Protein AF-A0A2M7PXQ2-F1 (afdb_monomer_lite)

Sequence (93 aa):
MYEVPAGNDQFELEVTPPFGNEQITVYASTSPTGDLNLKNAGSVYLVTTAPKDIEIRTRGIAIKKKSTSQASASSPKRLTEFAESKIELQTEP

Structure (mmCIF, N/CA/C/O backbone):
data_AF-A0A2M7PXQ2-F1
#
_entry.id   AF-A0A2M7PXQ2-F1
#
loop_
_atom_site.group_PDB
_atom_site.id
_atom_site.type_symbol
_atom_site.label_atom_id
_atom_site.label_alt_id
_atom_site.label_comp_id
_atom_site.label_asym_id
_atom_site.label_entity_id
_atom_site.label_seq_id
_atom_site.pdbx_PDB_ins_code
_atom_site.Cartn_x
_atom_site.Cartn_y
_atom_site.Cartn_z
_atom_site.occupancy
_atom_site.B_iso_or_equiv
_atom_site.auth_seq_id
_atom_site.auth_comp_id
_atom_site.auth_asym_id
_atom_site.auth_atom_id
_atom_site.pdbx_PDB_model_num
ATOM 1 N N . MET A 1 1 ? 20.643 -6.606 -0.563 1.00 37.94 1 MET A N 1
ATOM 2 C CA . MET A 1 1 ? 19.818 -7.672 -1.169 1.00 37.94 1 MET A CA 1
ATOM 3 C C . MET A 1 1 ? 18.372 -7.237 -1.017 1.00 37.94 1 MET A C 1
ATOM 5 O O . MET A 1 1 ? 18.025 -6.836 0.083 1.00 37.94 1 MET A O 1
ATOM 9 N N . TYR A 1 2 ? 17.589 -7.221 -2.096 1.00 45.66 2 TYR A N 1
ATOM 10 C CA . TYR A 1 2 ? 16.132 -7.073 -2.018 1.00 45.66 2 TYR A CA 1
ATOM 11 C C . TYR A 1 2 ? 15.570 -8.480 -2.165 1.00 45.66 2 TYR A C 1
ATOM 13 O O . TYR A 1 2 ? 15.732 -9.086 -3.224 1.00 45.66 2 TYR A O 1
ATOM 21 N N . GLU A 1 3 ? 15.040 -9.029 -1.083 1.00 48.69 3 GLU A N 1
ATOM 22 C CA . GLU A 1 3 ? 14.422 -10.349 -1.085 1.00 48.69 3 GLU A CA 1
ATOM 23 C C . GLU A 1 3 ? 12.944 -10.169 -1.436 1.00 48.69 3 GLU A C 1
ATOM 25 O O . GLU A 1 3 ? 12.281 -9.270 -0.917 1.00 48.69 3 GLU A O 1
ATOM 30 N N . VAL A 1 4 ? 12.459 -10.950 -2.399 1.00 52.22 4 VAL A N 1
ATOM 31 C CA . VAL A 1 4 ? 11.030 -10.995 -2.713 1.00 52.22 4 VAL A CA 1
ATOM 32 C C . VAL A 1 4 ? 10.391 -11.876 -1.645 1.00 52.22 4 VAL A C 1
ATOM 34 O O . VAL A 1 4 ? 10.910 -12.977 -1.445 1.00 52.22 4 VAL A O 1
ATOM 37 N N . PRO A 1 5 ? 9.306 -11.430 -0.989 1.00 55.50 5 PRO A N 1
ATOM 38 C CA . PRO A 1 5 ? 8.574 -12.254 -0.042 1.00 55.50 5 PRO A CA 1
ATOM 39 C C . PRO A 1 5 ? 8.335 -13.657 -0.600 1.00 55.50 5 PRO A C 1
ATOM 41 O O . PRO A 1 5 ? 7.814 -13.801 -1.713 1.00 55.50 5 PRO A O 1
ATOM 44 N N . ALA A 1 6 ? 8.773 -14.690 0.120 1.00 54.56 6 ALA A N 1
ATOM 45 C CA . ALA A 1 6 ? 8.517 -16.062 -0.293 1.00 54.56 6 ALA A CA 1
ATOM 46 C C . ALA A 1 6 ? 7.014 -16.338 -0.131 1.00 54.56 6 ALA A C 1
ATOM 48 O O . ALA A 1 6 ? 6.348 -15.709 0.682 1.00 54.56 6 ALA A O 1
ATOM 49 N N . GLY A 1 7 ? 6.444 -17.279 -0.889 1.00 54.31 7 GLY A N 1
ATOM 50 C CA . GLY A 1 7 ? 4.989 -17.529 -0.898 1.00 54.31 7 GLY A CA 1
ATOM 51 C C . GLY A 1 7 ? 4.353 -17.896 0.456 1.00 54.31 7 GLY A C 1
ATOM 52 O O . GLY A 1 7 ? 3.134 -18.005 0.532 1.00 54.31 7 GLY A O 1
ATOM 53 N N . ASN A 1 8 ? 5.161 -18.065 1.508 1.00 66.00 8 ASN A N 1
ATOM 54 C CA . ASN A 1 8 ? 4.734 -18.336 2.877 1.00 66.00 8 ASN A CA 1
ATOM 55 C C . ASN A 1 8 ? 4.937 -17.141 3.826 1.00 66.00 8 ASN A C 1
ATOM 57 O O . ASN A 1 8 ? 4.787 -17.318 5.035 1.00 66.00 8 ASN A O 1
ATOM 61 N N . ASP A 1 9 ? 5.298 -15.959 3.326 1.00 65.38 9 ASP A N 1
ATOM 62 C CA . ASP A 1 9 ? 5.428 -14.767 4.157 1.00 65.38 9 ASP A CA 1
ATOM 63 C C . ASP A 1 9 ? 4.054 -14.400 4.727 1.00 65.38 9 ASP A C 1
ATOM 65 O O . ASP A 1 9 ? 3.107 -14.088 4.002 1.00 65.38 9 ASP A O 1
ATOM 69 N N . GLN A 1 10 ? 3.947 -1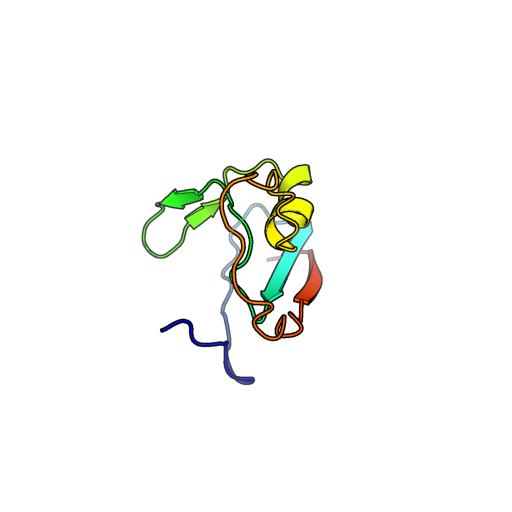4.485 6.050 1.00 65.69 10 GLN A N 1
ATOM 70 C CA . GLN A 1 10 ? 2.749 -14.152 6.806 1.00 65.69 10 GLN A CA 1
ATOM 71 C C . GLN A 1 10 ? 3.005 -12.848 7.553 1.00 65.69 10 GLN A C 1
ATOM 73 O O . GLN A 1 10 ? 4.013 -12.705 8.243 1.00 65.69 10 GLN A O 1
ATOM 78 N N . PHE A 1 11 ? 2.082 -11.903 7.410 1.00 71.31 11 PHE A N 1
ATOM 79 C CA . PHE A 1 11 ? 2.090 -10.648 8.148 1.00 71.31 11 PHE A CA 1
ATOM 80 C C . PHE A 1 11 ? 0.885 -10.641 9.083 1.00 71.31 11 PHE A C 1
ATOM 82 O O . PHE A 1 11 ? -0.228 -10.945 8.656 1.00 71.31 11 PHE A O 1
ATOM 89 N N . GLU A 1 12 ? 1.111 -10.298 10.347 1.00 67.31 12 GLU A N 1
ATOM 90 C CA . GLU A 1 12 ? 0.050 -10.080 11.326 1.00 67.31 12 GLU A CA 1
ATOM 91 C C . GLU A 1 12 ? -0.226 -8.576 11.417 1.00 67.31 12 GLU A C 1
ATOM 93 O O . GLU A 1 12 ? 0.700 -7.775 11.571 1.00 67.31 12 GLU A O 1
ATOM 98 N N . LEU A 1 13 ? -1.493 -8.189 11.265 1.00 72.69 13 LEU A N 1
ATOM 99 C CA . LEU A 1 13 ? -1.945 -6.810 11.409 1.00 72.69 13 LEU A CA 1
ATOM 100 C C . LEU A 1 13 ? -2.815 -6.718 12.660 1.00 72.69 13 LEU A C 1
ATOM 102 O O . LEU A 1 13 ? -3.936 -7.219 12.676 1.00 72.69 13 LEU A O 1
ATOM 106 N N . GLU A 1 14 ? -2.299 -6.059 13.691 1.00 78.56 14 GLU A N 1
ATOM 107 C CA . GLU A 1 14 ? -3.080 -5.714 14.874 1.00 78.56 14 GLU A CA 1
ATOM 108 C C . GLU A 1 14 ? -3.794 -4.378 14.633 1.00 78.56 14 GLU A C 1
ATOM 110 O O . GLU A 1 14 ? -3.151 -3.346 14.421 1.00 78.56 14 GLU A O 1
ATOM 115 N N . VAL A 1 15 ? -5.128 -4.399 14.652 1.00 75.81 15 VAL A N 1
ATOM 116 C CA . VAL A 1 15 ? -5.963 -3.200 14.522 1.00 75.81 15 VAL A CA 1
ATOM 117 C C . VAL A 1 15 ? -6.501 -2.820 15.896 1.00 75.81 15 VAL A C 1
ATOM 119 O O . VAL A 1 15 ? -7.040 -3.653 16.619 1.00 75.81 15 VAL A O 1
ATOM 122 N N . THR A 1 16 ? -6.384 -1.541 16.249 1.00 79.12 16 THR A N 1
ATOM 123 C CA . THR A 1 16 ? -6.970 -0.975 17.471 1.00 79.12 16 THR A CA 1
ATOM 124 C C . THR A 1 16 ? -8.000 0.095 17.103 1.00 79.12 16 THR A C 1
ATOM 126 O O . THR A 1 16 ? -7.898 0.677 16.022 1.00 79.12 16 THR A O 1
ATOM 129 N N . PRO A 1 17 ? -9.002 0.377 17.961 1.00 79.81 17 PRO A N 1
ATOM 130 C CA . PRO A 1 17 ? -9.994 1.410 17.681 1.00 79.81 17 PRO A CA 1
ATOM 131 C C . PRO A 1 17 ? -9.363 2.773 17.328 1.00 79.81 17 PRO A C 1
ATOM 133 O O . PRO A 1 17 ? -8.368 3.162 17.947 1.00 79.81 17 PRO A O 1
ATOM 136 N N . PRO A 1 18 ? -9.977 3.555 16.419 1.00 82.00 18 PRO A N 1
ATOM 137 C CA . PRO A 1 18 ? -11.315 3.366 15.853 1.00 82.00 18 PRO A CA 1
ATOM 138 C C . PRO A 1 18 ? -11.363 2.369 14.687 1.00 82.00 18 PRO A C 1
ATOM 140 O O . PRO A 1 18 ? -10.551 2.430 13.772 1.00 82.00 18 PRO A O 1
ATOM 143 N N . PHE A 1 19 ? -12.376 1.505 14.705 1.00 84.94 19 PHE A N 1
ATOM 144 C CA . PHE A 1 19 ? -12.670 0.576 13.618 1.00 84.94 19 PHE A CA 1
ATOM 145 C C . PHE A 1 19 ? -13.351 1.276 12.434 1.00 84.94 19 PHE A C 1
ATOM 147 O O . PHE A 1 19 ? -14.022 2.301 12.608 1.00 84.94 19 PHE A O 1
ATOM 154 N N . GLY A 1 20 ? -13.217 0.719 11.234 1.00 87.12 20 GLY A N 1
ATOM 155 C CA . GLY A 1 20 ? -13.812 1.276 10.029 1.00 87.12 20 GLY A CA 1
ATOM 156 C C . GLY A 1 20 ? -13.414 0.541 8.755 1.00 87.12 20 GLY A C 1
ATOM 157 O O . GLY A 1 20 ? -12.941 -0.590 8.780 1.00 87.12 20 GLY A O 1
ATOM 158 N N . ASN A 1 21 ? -13.629 1.212 7.625 1.00 87.19 21 ASN A N 1
ATOM 159 C CA . ASN A 1 21 ? -13.219 0.700 6.325 1.00 87.19 21 ASN A CA 1
ATOM 160 C C . ASN A 1 21 ? -11.774 1.104 6.051 1.00 87.19 21 ASN A C 1
ATOM 162 O O . ASN A 1 21 ? -11.450 2.293 5.978 1.00 87.19 21 ASN A O 1
ATOM 166 N N . GLU A 1 22 ? -10.929 0.108 5.858 1.00 83.69 22 GLU A N 1
ATOM 167 C CA . GLU A 1 22 ? -9.528 0.253 5.510 1.00 83.69 22 GLU A CA 1
ATOM 168 C C . GLU A 1 22 ? -9.263 -0.363 4.138 1.00 83.69 22 GLU A C 1
ATOM 170 O O . GLU A 1 22 ? -9.939 -1.290 3.698 1.00 83.69 22 GLU A O 1
ATOM 175 N N . GLN A 1 23 ? -8.256 0.156 3.444 1.00 85.19 23 GLN A N 1
ATOM 176 C CA . GLN A 1 23 ? -7.805 -0.402 2.177 1.00 85.19 23 GLN A CA 1
ATOM 177 C C . GLN A 1 23 ? -6.317 -0.702 2.280 1.00 85.19 23 GLN A C 1
ATOM 179 O O . GLN A 1 23 ? -5.502 0.209 2.446 1.00 85.19 23 GLN A O 1
ATOM 184 N N . ILE A 1 24 ? -5.954 -1.969 2.107 1.00 85.88 24 ILE A N 1
ATOM 185 C CA . ILE A 1 24 ? -4.559 -2.384 1.987 1.00 85.88 24 ILE A CA 1
ATOM 186 C C . ILE A 1 24 ? -4.249 -2.560 0.506 1.00 85.88 24 ILE A C 1
ATOM 188 O O . ILE A 1 24 ? -4.962 -3.238 -0.232 1.00 85.88 24 ILE A O 1
ATOM 192 N N . THR A 1 25 ? -3.182 -1.908 0.049 1.00 85.25 25 THR A N 1
ATOM 193 C CA . THR A 1 25 ? -2.693 -2.029 -1.327 1.00 85.25 25 THR A CA 1
ATOM 194 C C . THR A 1 25 ? -1.248 -2.499 -1.317 1.00 85.25 25 THR A C 1
ATOM 196 O O . THR A 1 25 ? -0.385 -1.843 -0.735 1.00 85.25 25 THR A O 1
ATOM 199 N N . VAL A 1 26 ? -0.983 -3.624 -1.977 1.00 84.56 26 VAL A N 1
ATOM 200 C CA . VAL A 1 26 ? 0.356 -4.203 -2.112 1.00 84.56 26 VAL A CA 1
ATOM 201 C C . VAL A 1 26 ? 0.866 -3.943 -3.522 1.00 84.56 26 VAL A C 1
ATOM 203 O O . VAL A 1 26 ? 0.217 -4.310 -4.502 1.00 84.56 26 VAL A O 1
ATOM 206 N N . TYR A 1 27 ? 2.045 -3.330 -3.612 1.00 82.31 27 TYR A N 1
ATOM 207 C CA . TYR A 1 27 ? 2.758 -3.088 -4.863 1.00 82.31 27 TYR A CA 1
ATOM 208 C C . TYR A 1 27 ? 4.005 -3.972 -4.918 1.00 82.31 27 TYR A C 1
ATOM 210 O O . TYR A 1 27 ? 4.880 -3.855 -4.059 1.00 82.31 27 TYR A O 1
ATOM 218 N N . ALA A 1 28 ? 4.107 -4.821 -5.938 1.00 81.06 28 ALA A N 1
ATOM 219 C CA . ALA A 1 28 ? 5.258 -5.689 -6.172 1.00 81.06 28 ALA A CA 1
ATOM 220 C C . ALA A 1 28 ? 5.852 -5.424 -7.560 1.00 81.06 28 ALA A C 1
ATOM 222 O O . ALA A 1 28 ? 5.124 -5.209 -8.529 1.00 81.06 28 ALA A O 1
ATOM 223 N N . SER A 1 29 ? 7.180 -5.425 -7.666 1.00 80.25 29 SER A N 1
ATOM 224 C CA . SER A 1 29 ? 7.882 -5.110 -8.910 1.00 80.25 29 SER A CA 1
ATOM 225 C C . SER A 1 29 ? 9.212 -5.854 -8.997 1.00 80.25 29 SER A C 1
ATOM 227 O O . SER A 1 29 ? 9.940 -5.943 -8.007 1.00 80.25 29 SER A O 1
ATOM 229 N N . THR A 1 30 ? 9.567 -6.350 -10.187 1.00 78.19 30 THR A N 1
ATOM 230 C CA . THR A 1 30 ? 10.881 -6.979 -10.446 1.00 78.19 30 THR A CA 1
ATOM 231 C C . THR A 1 30 ? 12.004 -5.958 -10.669 1.00 78.19 30 THR A C 1
ATOM 233 O O . THR A 1 30 ? 13.173 -6.323 -10.820 1.00 78.19 30 THR A O 1
ATOM 236 N N . SER A 1 31 ? 11.670 -4.666 -10.662 1.00 74.25 31 SER A N 1
ATOM 237 C CA . SER A 1 31 ? 12.615 -3.547 -10.596 1.00 74.25 31 SER A CA 1
ATOM 238 C C . SER A 1 31 ? 12.268 -2.602 -9.443 1.00 74.25 31 SER A C 1
ATOM 240 O O . SER A 1 31 ? 11.130 -2.624 -8.982 1.00 74.25 31 SER A O 1
ATOM 242 N N . PRO A 1 32 ? 13.185 -1.725 -9.002 1.00 74.19 32 PRO A N 1
ATOM 243 C CA . PRO A 1 32 ? 12.877 -0.748 -7.963 1.00 74.19 32 PRO A CA 1
ATOM 244 C C . PRO A 1 32 ? 11.594 0.040 -8.263 1.00 74.19 32 PRO A C 1
ATOM 246 O O . PRO A 1 32 ? 11.448 0.622 -9.341 1.00 74.19 32 PRO A O 1
ATOM 249 N N . THR A 1 33 ? 10.670 0.019 -7.305 1.00 74.19 33 THR A N 1
ATOM 250 C CA . THR A 1 33 ? 9.482 0.878 -7.239 1.00 74.19 33 THR A CA 1
ATOM 251 C C . THR A 1 33 ? 9.932 2.345 -7.241 1.00 74.19 33 THR A C 1
ATOM 253 O O . THR A 1 33 ? 11.012 2.654 -6.736 1.00 74.19 33 THR A O 1
ATOM 256 N N . GLY A 1 34 ? 9.160 3.252 -7.848 1.00 77.19 34 GLY A N 1
ATOM 257 C CA . GLY A 1 34 ? 9.548 4.667 -7.915 1.00 77.19 34 GLY A CA 1
ATOM 258 C C . GLY A 1 34 ? 9.540 5.376 -6.554 1.00 77.19 34 GLY A C 1
ATOM 259 O O . GLY A 1 34 ? 9.208 4.794 -5.522 1.00 77.19 34 GLY A O 1
ATOM 260 N N . ASP A 1 35 ? 9.914 6.657 -6.555 1.00 82.12 35 ASP A N 1
ATOM 261 C CA . ASP A 1 35 ? 10.205 7.395 -5.324 1.00 82.12 35 ASP A CA 1
ATOM 262 C C . ASP A 1 35 ? 8.934 7.838 -4.579 1.00 82.12 35 ASP A C 1
ATOM 264 O O . ASP A 1 35 ? 8.187 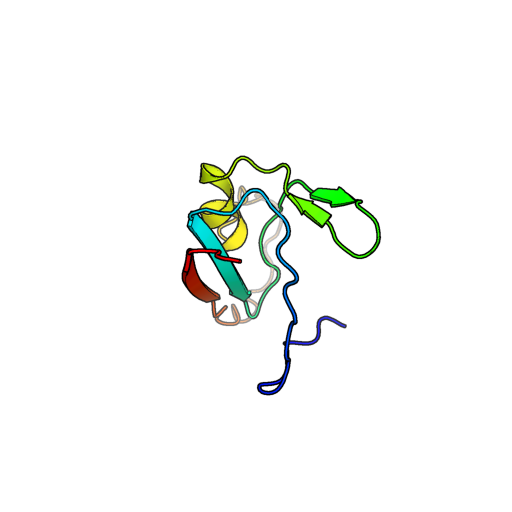8.731 -5.010 1.00 82.12 35 ASP A O 1
ATOM 268 N N . LEU A 1 36 ? 8.726 7.245 -3.404 1.00 86.50 36 LEU A N 1
ATOM 269 C CA . LEU A 1 36 ? 7.774 7.723 -2.409 1.00 86.50 36 LEU A CA 1
ATOM 270 C C . LEU A 1 36 ? 8.480 8.662 -1.429 1.00 86.50 36 LEU A C 1
ATOM 272 O O . LEU A 1 36 ? 9.593 8.409 -0.976 1.00 86.50 36 LEU A O 1
ATOM 276 N N . ASN A 1 37 ? 7.797 9.738 -1.055 1.00 89.00 37 ASN A N 1
ATOM 277 C CA . ASN A 1 37 ? 8.167 10.517 0.116 1.00 89.00 37 ASN A CA 1
ATOM 278 C C . ASN A 1 37 ? 7.837 9.692 1.363 1.00 89.00 37 ASN A C 1
ATOM 280 O O . ASN A 1 37 ? 6.677 9.320 1.581 1.00 89.00 37 ASN A O 1
ATOM 284 N N . LEU A 1 38 ? 8.868 9.407 2.155 1.00 90.44 38 LEU A N 1
ATOM 285 C CA . LEU A 1 38 ? 8.802 8.579 3.350 1.00 90.44 38 LEU A CA 1
ATOM 286 C C . LEU A 1 38 ? 9.351 9.356 4.547 1.00 90.44 38 LEU A C 1
ATOM 288 O O . LEU A 1 38 ? 10.360 10.055 4.442 1.00 90.44 38 LEU A O 1
ATOM 292 N N . LYS A 1 39 ? 8.717 9.194 5.705 1.00 91.94 39 LYS A N 1
ATOM 293 C CA . LYS A 1 39 ? 9.253 9.607 7.001 1.00 91.94 39 LYS A CA 1
ATOM 294 C C . LYS A 1 39 ? 9.610 8.351 7.787 1.00 91.94 39 LYS A C 1
ATOM 296 O O . LYS A 1 39 ? 8.787 7.449 7.913 1.00 91.94 39 LYS A O 1
ATOM 301 N N . ASN A 1 40 ? 10.834 8.287 8.303 1.00 91.31 40 ASN A N 1
ATOM 302 C CA . ASN A 1 40 ? 11.254 7.183 9.163 1.00 91.31 40 ASN A CA 1
ATOM 303 C C . ASN A 1 40 ? 10.381 7.159 10.434 1.00 91.31 40 ASN A C 1
ATOM 305 O O . ASN A 1 40 ? 10.230 8.192 11.093 1.00 91.31 40 ASN A O 1
ATOM 309 N N . ALA A 1 41 ? 9.798 5.998 10.737 1.00 89.19 41 ALA A N 1
ATOM 310 C CA . ALA A 1 41 ? 8.988 5.741 11.925 1.00 89.19 41 ALA A CA 1
ATOM 311 C C . ALA A 1 41 ? 9.485 4.486 12.677 1.00 89.19 41 ALA A C 1
ATOM 313 O O . ALA A 1 41 ? 8.699 3.752 13.269 1.00 89.19 41 ALA A O 1
ATOM 314 N N . GLY A 1 42 ? 10.799 4.230 12.652 1.00 88.50 42 GLY A N 1
ATOM 315 C CA . GLY A 1 42 ? 11.428 3.061 13.266 1.00 88.50 42 GLY A CA 1
ATOM 316 C C . GLY A 1 42 ? 11.521 1.882 12.298 1.00 88.50 42 GLY A C 1
ATOM 317 O O . GLY A 1 42 ? 12.206 1.973 11.280 1.00 88.50 42 GLY A O 1
ATOM 318 N N . SER A 1 43 ? 10.858 0.771 12.628 1.00 79.62 43 SER A N 1
ATOM 319 C CA . SER A 1 43 ? 10.828 -0.454 11.810 1.00 79.62 43 SER A CA 1
ATOM 320 C C . SER A 1 43 ? 10.001 -0.319 10.528 1.00 79.62 43 SER A C 1
ATOM 322 O O . SER A 1 43 ? 10.117 -1.154 9.634 1.00 79.62 43 SER A O 1
ATOM 324 N N . VAL A 1 44 ? 9.191 0.736 10.423 1.00 83.62 44 VAL A N 1
ATOM 325 C CA . VAL A 1 44 ? 8.348 1.045 9.264 1.00 83.62 44 VAL A CA 1
ATOM 326 C C . VAL A 1 44 ? 8.557 2.487 8.798 1.00 83.62 44 VAL A C 1
ATOM 328 O O . VAL A 1 44 ? 9.102 3.334 9.515 1.00 83.62 44 VAL A O 1
ATOM 331 N N . TYR A 1 45 ? 8.098 2.783 7.583 1.00 86.31 45 TYR A N 1
ATOM 332 C CA . TYR A 1 45 ? 8.061 4.137 7.039 1.00 86.31 45 TYR A CA 1
ATOM 333 C C . TYR A 1 45 ? 6.629 4.659 6.990 1.00 86.31 45 TYR A C 1
ATOM 335 O O . TYR A 1 45 ? 5.739 4.003 6.454 1.00 86.31 45 TYR A O 1
ATOM 343 N N . LEU A 1 46 ? 6.425 5.884 7.471 1.00 87.56 46 LEU A N 1
ATOM 344 C CA . LEU A 1 46 ? 5.200 6.624 7.200 1.00 87.56 46 LEU A CA 1
ATOM 345 C C . LEU A 1 46 ? 5.276 7.200 5.785 1.00 87.56 46 LEU A C 1
ATOM 347 O O . LEU A 1 46 ? 6.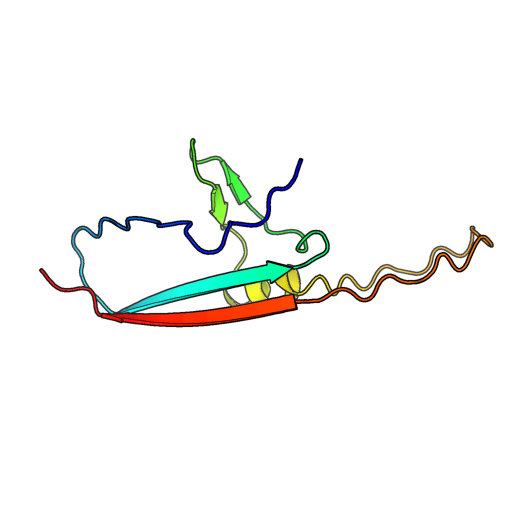176 7.985 5.472 1.00 87.56 46 LEU A O 1
ATOM 351 N N . VAL A 1 47 ? 4.313 6.847 4.939 1.00 89.62 47 VAL A N 1
ATOM 352 C CA . VAL A 1 47 ? 4.201 7.405 3.590 1.00 89.62 47 VAL A CA 1
ATOM 353 C C . VAL A 1 47 ? 3.605 8.810 3.683 1.00 89.62 47 VAL A C 1
ATOM 355 O O . VAL A 1 47 ? 2.463 8.985 4.092 1.00 89.62 47 VAL A O 1
ATOM 358 N N . THR A 1 48 ? 4.379 9.824 3.295 1.00 92.31 48 THR A N 1
ATOM 359 C CA . THR A 1 48 ? 3.937 11.234 3.251 1.00 92.31 48 THR A CA 1
ATOM 360 C C . THR A 1 48 ? 3.589 11.697 1.836 1.00 92.31 48 THR A C 1
ATOM 362 O O . THR A 1 48 ? 3.217 12.848 1.615 1.00 92.31 48 THR A O 1
ATOM 365 N N . THR A 1 49 ? 3.710 10.799 0.857 1.00 89.69 49 THR A N 1
ATOM 366 C CA . THR A 1 49 ? 3.229 11.010 -0.513 1.00 89.69 49 THR A CA 1
ATOM 367 C C . THR A 1 49 ? 1.711 11.147 -0.501 1.00 89.69 49 THR A C 1
ATOM 369 O O . THR A 1 49 ? 1.033 10.366 0.162 1.00 89.69 49 THR A O 1
ATOM 372 N N . ALA A 1 50 ? 1.166 12.116 -1.241 1.00 90.69 50 ALA A N 1
ATOM 373 C CA . ALA A 1 50 ? -0.281 12.266 -1.345 1.00 90.69 50 ALA A CA 1
ATOM 374 C C . ALA A 1 50 ? -0.905 10.979 -1.927 1.00 90.69 50 ALA A C 1
ATOM 376 O O . ALA A 1 50 ? -0.378 10.476 -2.921 1.00 90.69 50 ALA A O 1
ATOM 377 N N . PRO A 1 51 ? -2.026 10.463 -1.380 1.00 87.00 51 PRO A N 1
ATOM 378 C CA . PRO A 1 51 ? -2.590 9.170 -1.785 1.00 87.00 51 PRO A CA 1
ATOM 379 C C . PRO A 1 51 ? -2.792 9.008 -3.297 1.00 87.00 51 PRO A C 1
ATOM 381 O O . PRO A 1 51 ? -2.409 7.994 -3.872 1.00 87.00 51 PRO A O 1
ATOM 384 N N . LYS A 1 52 ? -3.287 10.059 -3.962 1.00 88.12 52 LYS A N 1
ATOM 385 C CA . LYS A 1 52 ? -3.496 10.108 -5.421 1.00 88.12 52 LYS A CA 1
ATOM 386 C C . LYS A 1 52 ? -2.224 9.911 -6.261 1.00 88.12 52 LYS A C 1
ATOM 388 O O . LYS A 1 52 ? -2.318 9.553 -7.429 1.00 88.12 52 LYS A O 1
ATOM 393 N N . ASP A 1 53 ? -1.051 10.171 -5.686 1.00 87.19 53 ASP A N 1
ATOM 394 C CA . ASP A 1 53 ? 0.232 10.115 -6.387 1.00 87.19 53 ASP A CA 1
ATOM 395 C C . ASP A 1 53 ? 0.977 8.797 -6.121 1.00 87.19 53 ASP A C 1
ATOM 397 O O . ASP A 1 53 ? 1.975 8.524 -6.791 1.00 87.19 53 ASP A O 1
ATOM 401 N N . ILE A 1 54 ? 0.519 7.977 -5.161 1.00 87.81 54 ILE A N 1
ATOM 402 C CA . ILE A 1 54 ? 1.189 6.728 -4.771 1.00 87.81 54 ILE A CA 1
ATOM 403 C C . ILE A 1 54 ? 1.197 5.749 -5.945 1.00 87.81 54 ILE A C 1
ATOM 405 O O . ILE A 1 54 ? 2.274 5.334 -6.354 1.00 87.81 54 ILE A O 1
ATOM 409 N N . GLU A 1 55 ? 0.041 5.446 -6.543 1.00 84.69 55 GLU A N 1
ATOM 410 C CA . GLU A 1 55 ? -0.072 4.479 -7.651 1.00 84.69 55 GLU A CA 1
ATOM 411 C C . GLU A 1 55 ? 0.821 4.836 -8.848 1.00 84.69 55 GLU A C 1
ATOM 413 O O . GLU A 1 55 ? 1.497 3.986 -9.428 1.00 84.69 55 GLU A O 1
ATOM 418 N N . ILE A 1 56 ? 0.849 6.120 -9.216 1.00 83.12 56 ILE A N 1
ATOM 419 C CA . ILE A 1 56 ? 1.636 6.603 -10.356 1.00 83.12 56 ILE A CA 1
ATOM 420 C C . ILE A 1 56 ? 3.133 6.475 -10.057 1.00 83.12 56 ILE A C 1
ATOM 422 O O . ILE A 1 56 ? 3.912 6.084 -10.929 1.00 83.12 56 ILE A O 1
ATOM 426 N N . ARG A 1 57 ? 3.541 6.781 -8.822 1.00 83.94 57 ARG A N 1
ATOM 427 C CA . ARG A 1 57 ? 4.942 6.700 -8.398 1.00 83.94 57 ARG A CA 1
ATOM 428 C C . ARG A 1 57 ? 5.397 5.256 -8.194 1.00 83.94 57 ARG A C 1
ATOM 430 O O . ARG A 1 57 ? 6.534 4.944 -8.536 1.00 83.94 57 ARG A O 1
ATOM 437 N N . THR A 1 58 ? 4.539 4.356 -7.713 1.00 81.94 58 THR A N 1
ATOM 438 C CA . THR A 1 58 ? 4.917 2.956 -7.464 1.00 81.94 58 THR A CA 1
ATOM 439 C C . THR A 1 58 ? 5.055 2.134 -8.740 1.00 81.94 58 THR A C 1
ATOM 441 O O . THR A 1 58 ? 5.923 1.266 -8.811 1.00 81.94 58 THR A O 1
ATOM 444 N N . ARG A 1 59 ? 4.312 2.463 -9.802 1.00 76.31 59 ARG A N 1
ATOM 445 C CA . ARG A 1 59 ? 4.388 1.782 -11.112 1.00 76.31 59 ARG A CA 1
ATOM 446 C C . ARG A 1 59 ? 5.722 1.946 -11.859 1.00 76.31 59 ARG A C 1
ATOM 448 O O . ARG A 1 59 ? 5.856 1.469 -12.982 1.00 76.31 59 ARG A O 1
ATOM 455 N N . GLY A 1 60 ? 6.712 2.630 -11.277 1.00 60.44 60 GLY A N 1
ATOM 456 C CA . GLY A 1 60 ? 8.058 2.759 -11.851 1.00 60.44 60 GLY A CA 1
ATOM 457 C C . GLY A 1 60 ? 8.108 3.562 -13.159 1.00 60.44 60 GLY A C 1
ATOM 458 O O . GLY A 1 60 ? 9.136 3.575 -13.839 1.00 60.44 60 GLY A O 1
ATOM 459 N N . ILE A 1 61 ? 7.021 4.256 -13.525 1.00 58.66 61 ILE A N 1
ATOM 460 C CA . ILE A 1 61 ? 6.952 5.096 -14.726 1.00 58.66 61 ILE A CA 1
ATOM 461 C C . ILE A 1 61 ? 7.630 6.436 -14.419 1.00 58.66 61 ILE A C 1
ATOM 463 O O . ILE A 1 61 ? 6.992 7.454 -14.167 1.00 58.66 61 ILE A O 1
ATOM 467 N N . ALA A 1 62 ? 8.961 6.443 -14.441 1.00 54.59 62 ALA A N 1
ATOM 468 C CA . ALA A 1 62 ? 9.743 7.671 -14.398 1.00 54.59 62 ALA A CA 1
ATOM 469 C C . ALA A 1 62 ? 10.011 8.156 -15.832 1.00 54.59 62 ALA A C 1
ATOM 471 O O . ALA A 1 62 ? 10.887 7.631 -16.524 1.00 54.59 62 ALA A O 1
ATOM 472 N N . ILE A 1 63 ? 9.286 9.182 -16.289 1.00 53.34 63 ILE A N 1
ATOM 473 C CA . ILE A 1 63 ? 9.632 9.891 -17.530 1.00 53.34 63 ILE A CA 1
ATOM 474 C C . ILE A 1 63 ? 10.894 10.715 -17.251 1.00 53.34 63 ILE A C 1
ATOM 476 O O . ILE A 1 63 ? 10.835 11.843 -16.765 1.00 53.34 63 ILE A O 1
ATOM 480 N N . LYS A 1 64 ? 12.066 10.136 -17.525 1.00 54.28 64 LYS A N 1
ATOM 481 C CA . LYS A 1 64 ? 13.346 10.847 -17.428 1.00 54.28 64 LYS A CA 1
ATOM 482 C C . LYS A 1 64 ? 13.596 11.607 -18.729 1.00 54.28 64 LYS A C 1
ATOM 484 O O . LYS A 1 64 ? 13.498 11.040 -19.816 1.00 54.28 64 LYS A O 1
ATOM 489 N N . LYS A 1 65 ? 13.950 12.892 -18.629 1.00 45.19 65 LYS A N 1
ATOM 490 C CA . LYS A 1 65 ? 14.414 13.677 -19.782 1.00 45.19 65 LYS A CA 1
ATOM 491 C C . LYS A 1 65 ? 15.635 12.974 -20.380 1.00 45.19 65 LYS A C 1
ATOM 493 O O . LYS A 1 65 ? 16.614 12.744 -19.674 1.00 45.19 65 LYS A O 1
ATOM 498 N N . LYS A 1 66 ? 15.581 12.630 -21.669 1.00 51.97 66 LYS A N 1
ATOM 499 C CA . LYS A 1 66 ? 16.721 12.049 -22.391 1.00 51.97 66 LYS A CA 1
ATOM 500 C C . LYS A 1 66 ? 17.867 13.064 -22.368 1.00 51.97 66 LYS A C 1
ATOM 502 O O . LYS A 1 66 ? 17.747 14.126 -22.978 1.00 51.97 66 LYS A O 1
ATOM 507 N N . SER A 1 67 ? 18.950 12.774 -21.646 1.00 43.03 67 SER A N 1
ATOM 508 C CA . SER A 1 67 ? 20.170 13.571 -21.750 1.00 43.03 67 SER A CA 1
ATOM 509 C C . SER A 1 67 ? 20.772 13.334 -23.137 1.00 43.03 67 SER A C 1
ATOM 511 O O . SER A 1 67 ? 20.889 12.204 -23.607 1.00 43.03 67 SER A O 1
ATOM 513 N N . THR A 1 68 ? 21.119 14.410 -23.834 1.00 48.97 68 THR A N 1
ATOM 514 C CA . THR A 1 68 ? 21.667 14.386 -25.201 1.00 48.97 68 THR A CA 1
ATOM 515 C C . THR A 1 68 ? 23.127 13.928 -25.273 1.00 48.97 68 THR A C 1
ATOM 517 O O . THR A 1 68 ? 23.731 13.991 -26.337 1.00 48.97 68 THR A O 1
ATOM 520 N N . SER A 1 69 ? 23.689 13.417 -24.175 1.00 52.72 69 SER A N 1
ATOM 521 C CA . SER A 1 69 ? 25.114 13.105 -24.059 1.00 52.72 69 SER A CA 1
ATOM 522 C C . SER A 1 69 ? 25.335 11.728 -23.445 1.00 52.72 69 SER A C 1
ATOM 524 O O . SER A 1 69 ? 25.905 11.617 -22.367 1.00 52.72 69 SER A O 1
ATOM 526 N N . GLN A 1 70 ? 24.850 10.679 -24.108 1.00 45.44 70 GLN A N 1
ATOM 527 C CA . GLN A 1 70 ? 25.407 9.327 -23.998 1.00 45.44 70 GLN A CA 1
ATOM 528 C C . GLN A 1 70 ? 24.838 8.466 -25.127 1.00 45.44 70 GLN A C 1
ATOM 530 O O . GLN A 1 70 ? 23.768 7.869 -25.031 1.00 45.44 70 GLN A O 1
ATOM 535 N N . ALA A 1 71 ? 25.575 8.417 -26.234 1.00 58.78 71 ALA A N 1
ATOM 536 C CA . ALA A 1 71 ? 25.533 7.254 -27.099 1.00 58.78 71 ALA A CA 1
ATOM 537 C C . ALA A 1 71 ? 26.202 6.107 -26.330 1.00 58.78 71 ALA A C 1
ATOM 539 O O . ALA A 1 71 ? 27.422 6.113 -26.189 1.00 58.78 71 ALA A O 1
ATOM 540 N N . SER A 1 72 ? 25.432 5.163 -25.782 1.00 42.31 72 SER A N 1
ATOM 541 C CA . SER A 1 72 ? 25.932 3.812 -25.495 1.00 42.31 72 SER A CA 1
ATOM 542 C C . SER A 1 72 ? 24.830 2.839 -25.095 1.00 42.31 72 SER A C 1
ATOM 544 O O . SER A 1 72 ? 24.032 3.106 -24.205 1.00 42.31 72 SER A O 1
ATOM 546 N N . ALA A 1 73 ? 24.895 1.690 -25.766 1.00 41.69 73 ALA A N 1
ATOM 547 C CA . ALA A 1 73 ? 24.391 0.383 -25.378 1.00 41.69 73 ALA A CA 1
ATOM 548 C C . ALA A 1 73 ? 22.886 0.274 -25.094 1.00 41.69 73 ALA A C 1
ATOM 550 O O . ALA A 1 73 ? 22.393 0.500 -23.991 1.00 41.69 73 ALA A O 1
ATOM 551 N N . SER A 1 74 ? 22.172 -0.240 -26.095 1.00 46.50 74 SER A N 1
ATOM 552 C CA . SER A 1 74 ? 20.975 -1.051 -25.901 1.00 46.50 74 SER A CA 1
ATOM 553 C C . SER A 1 74 ? 21.330 -2.307 -25.093 1.00 46.50 74 SER A C 1
ATOM 555 O O . SER A 1 74 ? 21.442 -3.403 -25.640 1.00 46.50 74 SER A O 1
ATOM 557 N N . SER A 1 75 ? 21.537 -2.156 -23.785 1.00 49.88 75 SER A N 1
ATOM 558 C CA . SER A 1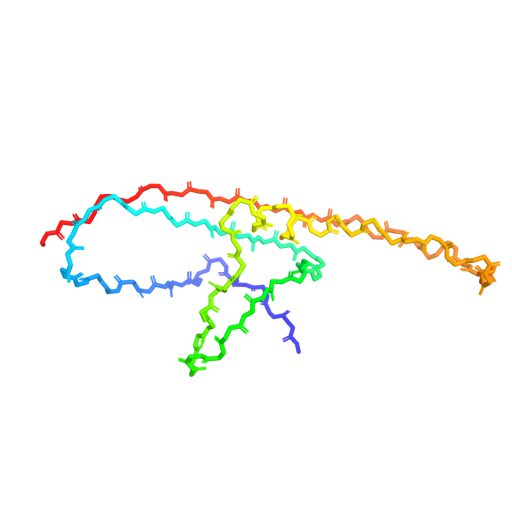 75 ? 21.406 -3.276 -22.855 1.00 49.88 75 SER A CA 1
ATOM 559 C C . SER A 1 75 ? 20.009 -3.865 -23.061 1.00 49.88 75 SER A C 1
ATOM 561 O O . SER A 1 75 ? 19.065 -3.086 -23.251 1.00 49.88 75 SER A O 1
ATOM 563 N N . PRO A 1 76 ? 19.834 -5.199 -23.063 1.00 46.09 76 PRO A N 1
ATOM 564 C CA . PRO A 1 76 ? 18.510 -5.779 -23.198 1.00 46.09 76 PRO A CA 1
ATOM 565 C C . PRO A 1 76 ? 17.650 -5.194 -22.082 1.00 46.09 76 PRO A C 1
ATOM 567 O O . PRO A 1 76 ? 17.949 -5.355 -20.897 1.00 46.09 76 PRO A O 1
ATOM 570 N N . LYS A 1 77 ? 16.630 -4.426 -22.474 1.00 54.06 77 LYS A N 1
ATOM 571 C CA . LYS A 1 77 ? 15.655 -3.850 -21.558 1.00 54.06 77 LYS A CA 1
ATOM 572 C C . LYS A 1 77 ? 14.925 -5.035 -20.940 1.00 54.06 77 LYS A C 1
ATOM 574 O O . LY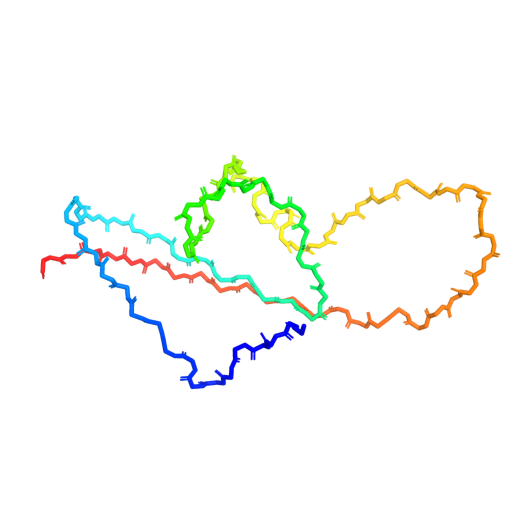S A 1 77 ? 14.013 -5.580 -21.554 1.00 54.06 77 LYS A O 1
ATOM 579 N N . ARG A 1 78 ? 15.409 -5.497 -19.785 1.00 57.53 78 ARG A N 1
ATOM 580 C CA . ARG A 1 78 ? 14.792 -6.577 -19.017 1.00 57.53 78 ARG A CA 1
ATOM 581 C C . ARG A 1 78 ? 13.330 -6.186 -18.835 1.00 57.53 78 ARG A C 1
ATOM 583 O O . ARG A 1 78 ? 13.055 -5.054 -18.437 1.00 57.53 78 ARG A O 1
ATOM 590 N N . LEU A 1 79 ? 12.415 -7.064 -19.234 1.00 62.56 79 LEU A N 1
ATOM 591 C CA . LEU A 1 79 ? 10.996 -6.827 -19.020 1.00 62.56 79 LEU A CA 1
ATOM 592 C C . LEU A 1 79 ? 10.798 -6.689 -17.510 1.00 62.56 79 LEU A C 1
ATOM 594 O O . LEU A 1 79 ? 11.191 -7.570 -16.747 1.00 62.56 79 LEU A O 1
ATOM 598 N N . THR A 1 80 ? 10.290 -5.536 -17.093 1.00 62.66 80 THR A N 1
ATOM 599 C CA . THR A 1 80 ? 9.875 -5.323 -15.713 1.00 62.66 80 THR A CA 1
ATOM 600 C C . THR A 1 80 ? 8.451 -5.835 -15.592 1.00 62.66 80 THR A C 1
ATOM 602 O O . THR A 1 80 ? 7.592 -5.459 -16.389 1.00 62.66 80 THR A O 1
ATOM 605 N N . GLU A 1 81 ? 8.209 -6.660 -14.586 1.00 74.31 81 GLU A N 1
ATOM 606 C CA . GLU A 1 81 ? 6.878 -7.109 -14.202 1.00 74.31 81 GLU A CA 1
ATOM 607 C C . GLU A 1 81 ? 6.458 -6.329 -12.961 1.00 74.31 81 GLU A C 1
ATOM 609 O O . GLU A 1 81 ? 7.269 -6.080 -12.066 1.00 74.31 81 GLU A O 1
ATOM 614 N N . PHE A 1 82 ? 5.195 -5.919 -12.941 1.00 80.25 82 PHE A N 1
ATOM 615 C CA . PHE A 1 82 ? 4.583 -5.177 -11.852 1.00 80.25 82 PHE A CA 1
ATOM 616 C C . PHE A 1 82 ? 3.233 -5.808 -11.527 1.00 80.25 82 PHE A C 1
ATOM 618 O O . PHE A 1 82 ? 2.463 -6.116 -12.439 1.00 80.25 82 PHE A O 1
ATOM 625 N N . ALA A 1 83 ? 2.945 -5.959 -10.240 1.00 81.38 83 ALA A N 1
ATOM 626 C CA . ALA A 1 83 ? 1.670 -6.433 -9.733 1.00 81.38 83 ALA A CA 1
ATOM 627 C C . ALA A 1 83 ? 1.140 -5.477 -8.658 1.00 81.38 83 ALA A C 1
ATOM 629 O O . ALA A 1 83 ? 1.891 -4.958 -7.830 1.00 81.38 83 ALA A O 1
ATOM 630 N N . GLU A 1 84 ? -0.172 -5.270 -8.679 1.00 84.19 84 GLU A N 1
ATOM 631 C CA . GLU A 1 84 ? -0.916 -4.494 -7.693 1.00 84.19 84 GLU A CA 1
ATOM 632 C C . GLU A 1 84 ? -2.060 -5.367 -7.182 1.00 84.19 84 GLU A C 1
ATOM 634 O O . GLU A 1 84 ? -2.803 -5.938 -7.981 1.00 84.19 84 GLU A O 1
ATOM 639 N N . SER A 1 85 ? -2.189 -5.470 -5.863 1.00 84.06 85 SER A N 1
ATOM 640 C CA . SER A 1 85 ? -3.324 -6.123 -5.213 1.00 84.06 85 SER A CA 1
ATOM 641 C C . SER A 1 85 ? -3.958 -5.161 -4.224 1.00 84.06 85 SER A C 1
ATOM 643 O O . SER A 1 85 ? -3.249 -4.494 -3.468 1.00 84.06 85 SER A O 1
ATOM 645 N N . LYS A 1 86 ? -5.286 -5.081 -4.248 1.00 89.06 86 LYS A N 1
ATOM 646 C CA . LYS A 1 86 ? -6.089 -4.227 -3.376 1.00 89.06 86 LYS A CA 1
ATOM 647 C C . LYS A 1 86 ? -7.074 -5.095 -2.625 1.00 89.06 86 LYS A C 1
ATOM 649 O O . LYS A 1 86 ? -7.784 -5.889 -3.240 1.00 89.06 86 LYS A O 1
ATOM 654 N N . ILE A 1 87 ? -7.114 -4.917 -1.315 1.00 88.06 87 ILE A N 1
ATOM 655 C CA . ILE A 1 87 ? -8.109 -5.538 -0.458 1.00 88.06 87 ILE A CA 1
ATOM 656 C C . ILE A 1 87 ? -8.745 -4.460 0.412 1.00 88.06 87 ILE A C 1
ATOM 658 O O . ILE A 1 87 ? -8.054 -3.630 1.007 1.00 88.06 87 ILE A O 1
ATOM 662 N N . GLU A 1 88 ? -10.070 -4.453 0.423 1.00 90.19 88 GLU A N 1
ATOM 663 C CA . GLU A 1 88 ? -10.866 -3.655 1.346 1.00 90.19 88 GLU A CA 1
ATOM 664 C C . GLU A 1 88 ? -11.126 -4.505 2.588 1.00 90.19 88 GLU A C 1
ATOM 666 O O . GLU A 1 88 ? -11.477 -5.683 2.484 1.00 90.19 88 GLU A O 1
ATOM 671 N N . LEU A 1 89 ? -10.911 -3.918 3.758 1.00 86.75 89 LEU A N 1
ATOM 672 C CA . LEU A 1 89 ? -11.101 -4.553 5.052 1.00 86.75 89 LEU A CA 1
ATOM 673 C C . LEU A 1 89 ? -12.075 -3.713 5.860 1.00 86.75 89 LEU A C 1
ATOM 675 O O . LEU A 1 89 ? -11.883 -2.511 6.023 1.00 86.75 89 LEU A O 1
ATOM 679 N N . GLN A 1 90 ? -13.105 -4.359 6.388 1.00 90.25 90 GLN A N 1
ATOM 680 C CA . GLN A 1 90 ? -13.931 -3.784 7.436 1.00 90.25 90 GLN A CA 1
ATOM 681 C C . GLN A 1 90 ? -13.362 -4.276 8.761 1.00 90.25 90 GLN A C 1
ATOM 683 O O . GLN A 1 90 ? -13.368 -5.479 9.028 1.00 90.25 90 GLN A O 1
ATOM 688 N N . THR A 1 91 ? -12.805 -3.364 9.549 1.00 87.06 91 THR A N 1
ATOM 689 C CA . THR A 1 91 ? -12.284 -3.699 10.870 1.00 87.06 91 THR A CA 1
ATOM 690 C C . THR A 1 91 ? -13.437 -3.690 11.870 1.00 87.06 91 THR A C 1
ATOM 692 O O . THR A 1 91 ? -14.336 -2.852 11.795 1.00 87.06 91 THR A O 1
ATOM 695 N N . GLU A 1 92 ? -13.456 -4.677 12.761 1.00 84.25 92 GLU A N 1
ATOM 696 C CA . GLU A 1 92 ? -14.482 -4.897 13.785 1.00 84.25 92 GLU A CA 1
ATOM 697 C C . GLU A 1 92 ? -13.796 -5.376 15.084 1.00 84.25 92 GLU A C 1
ATOM 699 O O . GLU A 1 92 ? -12.620 -5.749 15.025 1.00 84.25 92 GLU A O 1
ATOM 704 N N . PRO A 1 93 ? -14.479 -5.316 16.247 1.00 75.81 93 PRO A N 1
ATOM 705 C CA . PRO A 1 93 ? -13.944 -5.779 17.530 1.00 75.81 93 PRO A CA 1
ATOM 706 C C . PRO A 1 93 ? -13.540 -7.256 17.580 1.00 75.81 93 PRO A C 1
ATOM 708 O O . PRO A 1 93 ? -14.197 -8.081 16.904 1.00 75.81 93 PRO A O 1
#

Radius of gyration: 17.67 Å; chains: 1; bounding box: 40×33×45 Å

pLDDT: mean 73.26, std 15.78, range [37.94, 92.31]

Foldseek 3Di:
DDDDDDPPDDDDDDDDDPFFKDKDKDKDKPDDFFDFDWDDPDPDTDTPHDPVCRVVRRVVPDPDDDDPPDDDDPPPPPDMDMDMDMDMDGDDD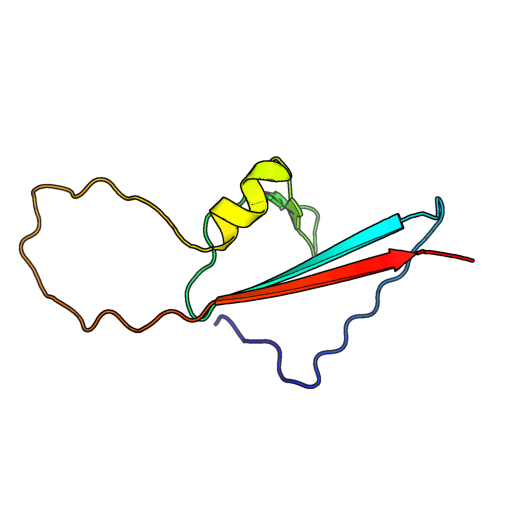

Secondary structure (DSSP, 8-state):
------TT--------SSP-EEEEEEEEESS------EEE-SSSEEE-S-HHHHHHHHTT-------SS--------PPPPEEEEEEEEE---